Protein AF-A0A1D2NDR9-F1 (afdb_monomer)

pLDDT: mean 80.84, std 21.52, range [35.69, 98.5]

Secondary structure (DSSP, 8-state):
----------------------------------------------GGGGSTT-B-TTSSSBPSBGGGBT-HHHH---TTTEEEEEE-TTT--EEEPTTEESTTS-EEPTTEE-GGGTTSTT--SPEEP---TTTBS-S---TTT----BPTT--GGG--

Structure (mmCIF, N/CA/C/O backbone):
data_AF-A0A1D2NDR9-F1
#
_entry.id   AF-A0A1D2NDR9-F1
#
loop_
_atom_site.group_PDB
_atom_site.id
_atom_site.type_symbol
_atom_site.label_atom_id
_atom_site.label_alt_id
_atom_site.label_comp_id
_atom_site.label_asym_id
_atom_site.label_entity_id
_atom_site.label_seq_id
_atom_site.pdbx_PDB_ins_code
_atom_site.Cartn_x
_atom_site.Cartn_y
_atom_site.Cartn_z
_atom_site.occupancy
_atom_site.B_iso_or_equiv
_atom_site.auth_seq_id
_atom_site.auth_comp_id
_atom_site.auth_asym_id
_atom_site.auth_atom_id
_atom_site.pdbx_PDB_model_num
ATOM 1 N N . MET A 1 1 ? 1.010 74.272 9.190 1.00 38.34 1 MET A N 1
ATOM 2 C CA . MET A 1 1 ? 0.069 73.246 8.690 1.00 38.34 1 MET A CA 1
ATOM 3 C C . MET A 1 1 ? 0.866 72.110 8.060 1.00 38.34 1 MET A C 1
ATOM 5 O O . MET A 1 1 ? 1.971 72.321 7.588 1.00 38.34 1 MET A O 1
ATOM 9 N N . THR A 1 2 ? 0.335 70.909 8.200 1.00 41.72 2 THR A N 1
ATOM 10 C CA . THR A 1 2 ? 0.939 69.569 8.221 1.00 41.72 2 THR A CA 1
ATOM 11 C C . THR A 1 2 ? 1.382 69.024 6.851 1.00 41.72 2 THR A C 1
ATOM 13 O O . THR A 1 2 ? 0.588 69.086 5.922 1.00 41.72 2 THR A O 1
ATOM 16 N N . LYS A 1 3 ? 2.551 68.362 6.751 1.00 44.25 3 LYS A N 1
ATOM 17 C CA . LYS A 1 3 ? 2.709 66.901 6.496 1.00 44.25 3 LYS A CA 1
ATOM 18 C C . LYS A 1 3 ? 4.143 66.506 6.095 1.00 44.25 3 LYS A C 1
ATOM 20 O O . LYS A 1 3 ? 4.780 67.143 5.268 1.00 44.25 3 LYS A O 1
ATOM 25 N N . LYS A 1 4 ? 4.590 65.401 6.703 1.00 48.53 4 LYS A N 1
ATOM 26 C CA . LYS A 1 4 ? 5.765 64.582 6.370 1.00 48.53 4 LYS A CA 1
ATOM 27 C C . LYS A 1 4 ? 5.542 63.824 5.054 1.00 48.53 4 LYS A C 1
ATOM 29 O O . LYS A 1 4 ? 4.420 63.389 4.811 1.00 48.53 4 LYS A O 1
ATOM 34 N N . SER A 1 5 ? 6.620 63.522 4.333 1.00 41.81 5 SER A N 1
ATOM 35 C CA . SER A 1 5 ? 6.847 62.181 3.774 1.00 41.81 5 SER A CA 1
ATOM 36 C C . SER A 1 5 ? 8.339 61.968 3.489 1.00 41.81 5 SER A C 1
ATOM 38 O O . SER A 1 5 ? 9.072 62.929 3.275 1.00 41.81 5 SER A O 1
ATOM 40 N N . VAL A 1 6 ? 8.779 60.718 3.605 1.00 41.00 6 VAL A N 1
ATOM 41 C CA . VAL A 1 6 ? 10.161 60.265 3.846 1.00 41.00 6 VAL A CA 1
ATOM 42 C C . VAL A 1 6 ? 10.666 59.410 2.666 1.00 41.00 6 VAL A C 1
ATOM 44 O O . VAL A 1 6 ? 9.843 58.866 1.936 1.00 41.00 6 VAL A O 1
ATOM 47 N N . PHE A 1 7 ? 11.998 59.221 2.607 1.00 36.75 7 PHE A N 1
ATOM 48 C CA . PHE A 1 7 ? 12.800 58.190 1.902 1.00 36.75 7 PHE A CA 1
ATOM 49 C C . PHE A 1 7 ? 13.131 58.489 0.423 1.00 36.75 7 PHE A C 1
ATOM 51 O O . PHE A 1 7 ? 12.281 58.954 -0.317 1.00 36.75 7 PHE A O 1
ATOM 58 N N . VAL A 1 8 ? 14.356 58.299 -0.096 1.00 35.69 8 VAL A N 1
ATOM 59 C CA . VAL A 1 8 ? 15.439 57.343 0.221 1.00 35.69 8 VAL A CA 1
ATOM 60 C C . VAL A 1 8 ? 16.814 58.025 0.109 1.00 35.69 8 VAL A C 1
ATOM 62 O O . VAL A 1 8 ? 17.122 58.644 -0.907 1.00 35.69 8 VAL A O 1
ATOM 65 N N . SER A 1 9 ? 17.666 57.877 1.127 1.00 41.09 9 SER A N 1
ATOM 66 C CA . SER A 1 9 ? 19.069 58.304 1.105 1.00 41.09 9 SER A CA 1
ATOM 67 C C . SER A 1 9 ? 19.990 57.156 0.681 1.00 41.09 9 SER A C 1
ATOM 69 O O . SER A 1 9 ? 20.016 56.093 1.299 1.00 41.09 9 SER A O 1
ATOM 71 N N . LYS A 1 10 ? 20.735 57.440 -0.384 1.00 44.44 10 LYS A N 1
ATOM 72 C CA . LYS A 1 10 ? 21.942 56.792 -0.907 1.00 44.44 10 LYS A CA 1
ATOM 73 C C . LYS A 1 10 ? 22.868 56.287 0.216 1.00 44.44 10 LYS A C 1
ATOM 75 O O . LYS A 1 10 ? 23.199 57.051 1.117 1.00 44.44 10 LYS A O 1
ATOM 80 N N . TRP A 1 11 ? 23.298 55.029 0.133 1.00 37.56 11 TRP A N 1
ATOM 81 C CA . TRP A 1 11 ? 24.447 54.511 0.880 1.00 37.56 11 TRP A CA 1
ATOM 82 C C . TRP A 1 11 ? 25.529 54.125 -0.125 1.00 37.56 11 TRP A C 1
ATOM 84 O O . TRP A 1 11 ? 25.469 53.070 -0.752 1.00 37.56 11 TRP A O 1
ATOM 94 N N . ASP A 1 12 ? 26.483 55.035 -0.299 1.00 45.22 12 ASP A N 1
ATOM 95 C CA . ASP A 1 12 ? 27.805 54.747 -0.839 1.00 45.22 12 ASP A CA 1
ATOM 96 C C . ASP A 1 12 ? 28.609 54.025 0.257 1.00 45.22 12 ASP A C 1
ATOM 98 O O . ASP A 1 12 ? 28.709 54.523 1.381 1.00 45.22 12 ASP A O 1
ATOM 102 N N . TYR A 1 13 ? 29.187 52.862 -0.048 1.00 42.06 13 TYR A N 1
ATOM 103 C CA . TYR A 1 13 ? 30.202 52.238 0.802 1.00 42.06 13 TYR A CA 1
ATOM 104 C C . TYR A 1 13 ? 31.455 51.970 -0.033 1.00 42.06 13 TYR A C 1
ATOM 106 O O . TYR A 1 13 ? 31.486 51.099 -0.900 1.00 42.06 13 TYR A O 1
ATOM 114 N N . ASN A 1 14 ? 32.454 52.816 0.217 1.00 47.78 14 ASN A N 1
ATOM 115 C CA . ASN A 1 14 ? 33.819 52.776 -0.298 1.00 47.78 14 ASN A CA 1
ATOM 116 C C . ASN A 1 14 ? 34.528 51.455 0.008 1.00 47.78 14 ASN A C 1
ATOM 118 O O . ASN A 1 14 ? 34.387 50.963 1.115 1.00 47.78 14 ASN A O 1
ATOM 122 N N . HIS A 1 15 ? 35.406 51.019 -0.896 1.00 44.28 15 HIS A N 1
ATOM 123 C CA .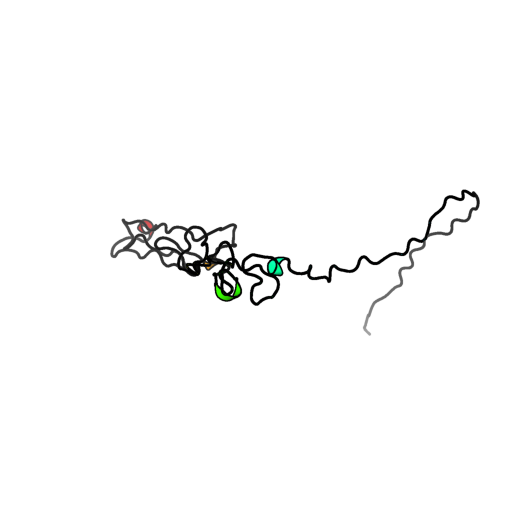 HIS A 1 15 ? 36.735 50.420 -0.655 1.00 44.28 15 HIS A CA 1
ATOM 124 C C . HIS A 1 15 ? 37.393 50.330 -2.047 1.00 44.28 15 HIS A C 1
ATOM 126 O O . HIS A 1 15 ? 36.748 49.876 -2.980 1.00 44.28 15 HIS A O 1
ATOM 132 N N . GLY A 1 16 ? 38.617 50.737 -2.363 1.00 37.47 16 GLY A N 1
ATOM 133 C CA . GLY A 1 16 ? 39.799 51.215 -1.659 1.00 37.47 16 GLY A CA 1
ATOM 134 C C . GLY A 1 16 ? 40.929 51.006 -2.680 1.00 37.47 16 GLY A C 1
ATOM 135 O O . GLY A 1 16 ? 41.119 49.886 -3.147 1.00 37.47 16 GLY A O 1
ATOM 136 N N . ILE A 1 17 ? 41.592 52.076 -3.124 1.00 50.41 17 ILE A N 1
ATOM 137 C CA . ILE A 1 17 ? 42.657 52.017 -4.137 1.00 50.41 17 ILE A CA 1
ATOM 138 C C . ILE A 1 17 ? 43.922 51.461 -3.473 1.00 50.41 17 ILE A C 1
ATOM 140 O O . ILE A 1 17 ? 44.402 52.047 -2.506 1.00 50.41 17 ILE A O 1
ATOM 144 N N . HIS A 1 18 ? 44.471 50.367 -4.004 1.00 40.31 18 HIS A N 1
ATOM 145 C CA . HIS A 1 18 ? 45.835 49.932 -3.707 1.00 40.31 18 HIS A CA 1
ATOM 146 C C . HIS A 1 18 ? 46.624 49.819 -5.012 1.00 40.31 18 HIS A C 1
ATOM 148 O O . HIS A 1 18 ? 46.340 48.994 -5.878 1.00 40.31 18 HIS A O 1
ATOM 154 N N . SER A 1 19 ? 47.590 50.716 -5.135 1.00 50.22 19 SER A N 1
ATOM 155 C CA . SER A 1 19 ? 48.654 50.764 -6.125 1.00 50.22 19 SER A CA 1
ATOM 156 C C . SER A 1 19 ? 49.889 50.059 -5.561 1.00 50.22 19 SER A C 1
ATOM 158 O O . SER A 1 19 ? 50.400 50.536 -4.553 1.00 50.22 19 SER A O 1
ATOM 160 N N . ASP A 1 20 ? 50.373 48.980 -6.189 1.00 43.06 20 ASP A N 1
ATOM 161 C CA . ASP A 1 20 ? 51.818 48.787 -6.427 1.00 43.06 20 ASP A CA 1
ATOM 162 C C . ASP A 1 20 ? 52.132 47.594 -7.376 1.00 43.06 20 ASP A C 1
ATOM 164 O O . ASP A 1 20 ? 51.321 46.669 -7.478 1.00 43.06 20 ASP A O 1
ATOM 168 N N . PRO A 1 21 ? 53.277 47.627 -8.099 1.00 61.88 21 PRO A N 1
ATOM 169 C CA . PRO A 1 21 ? 53.619 46.805 -9.262 1.00 61.88 21 PRO A CA 1
ATOM 170 C C . PRO A 1 21 ? 54.609 45.656 -8.959 1.00 61.88 21 PRO A C 1
ATOM 172 O O . PRO A 1 21 ? 55.206 45.589 -7.891 1.00 61.88 21 PRO A O 1
ATOM 175 N N . THR A 1 22 ? 54.881 44.832 -9.986 1.00 54.47 22 THR A N 1
ATOM 176 C CA . THR A 1 22 ? 55.915 43.764 -10.080 1.00 54.47 22 THR A CA 1
ATOM 177 C C . THR A 1 22 ? 55.590 42.504 -9.251 1.00 54.47 22 THR A C 1
ATOM 179 O O . THR A 1 22 ? 55.265 42.587 -8.081 1.00 54.47 22 THR A O 1
ATOM 182 N N . TRP A 1 23 ? 55.571 41.280 -9.781 1.00 44.16 23 TRP A N 1
ATOM 183 C CA . TRP A 1 23 ? 56.651 40.580 -10.470 1.00 44.16 23 TRP A CA 1
ATOM 184 C C . TRP A 1 23 ? 56.117 39.536 -11.458 1.00 44.16 23 TRP A C 1
ATOM 186 O O . TRP A 1 23 ? 55.141 38.830 -11.215 1.00 44.16 23 TRP A O 1
ATOM 196 N N . LEU A 1 24 ? 56.839 39.449 -12.568 1.00 54.56 24 LEU A N 1
ATOM 197 C CA . LEU A 1 24 ? 56.777 38.436 -13.608 1.00 54.56 24 LEU A CA 1
ATOM 198 C C . LEU A 1 24 ? 56.927 37.023 -13.030 1.00 54.56 24 LEU A C 1
ATOM 200 O O . LEU A 1 24 ? 58.006 36.691 -12.552 1.00 54.56 24 LEU A O 1
ATOM 204 N N . PHE A 1 25 ? 55.919 36.169 -13.201 1.00 41.03 25 PHE A N 1
ATOM 205 C CA . PHE A 1 25 ? 56.134 34.742 -13.439 1.00 41.03 25 PHE A CA 1
ATOM 206 C C . PHE A 1 25 ? 55.107 34.254 -14.455 1.00 41.03 25 PHE A C 1
ATOM 208 O O . PHE A 1 25 ? 53.910 34.184 -14.192 1.00 41.03 25 PHE A O 1
ATOM 215 N N . ALA A 1 26 ? 55.610 33.958 -15.649 1.00 56.03 26 ALA A N 1
ATOM 216 C CA . ALA A 1 26 ? 54.888 33.232 -16.670 1.00 56.03 26 ALA A CA 1
ATOM 217 C C . ALA A 1 26 ? 54.732 31.774 -16.221 1.00 56.03 26 ALA A C 1
ATOM 219 O O . ALA A 1 26 ? 55.723 31.064 -16.066 1.00 56.03 26 ALA A O 1
ATOM 220 N N . ILE A 1 27 ? 53.490 31.330 -16.059 1.00 50.06 27 ILE A N 1
ATOM 221 C CA . ILE A 1 27 ? 53.105 29.925 -16.178 1.00 50.06 27 ILE A CA 1
ATOM 222 C C . ILE A 1 27 ? 51.758 29.877 -16.893 1.00 50.06 27 ILE A C 1
ATOM 224 O O . ILE A 1 27 ? 50.833 30.619 -16.593 1.00 50.06 27 ILE A O 1
ATOM 228 N N . SER A 1 28 ? 51.733 29.031 -17.911 1.00 54.41 28 SER A N 1
ATOM 229 C CA . SER A 1 28 ? 50.649 28.724 -18.835 1.00 54.41 28 SER A CA 1
ATOM 230 C C . SER A 1 28 ? 49.271 28.537 -18.186 1.00 54.41 28 SER A C 1
ATOM 232 O O . SER A 1 28 ? 49.094 27.619 -17.386 1.00 54.41 28 SER A O 1
ATOM 234 N N . GLU A 1 29 ? 48.274 29.285 -18.656 1.00 52.50 29 GLU A N 1
ATOM 235 C CA . GLU A 1 29 ? 46.852 28.954 -18.519 1.00 52.50 29 GLU A CA 1
ATOM 236 C C . GLU A 1 29 ? 46.214 28.972 -19.918 1.00 52.50 29 GLU A C 1
ATOM 238 O O . GLU A 1 29 ? 46.044 30.048 -20.494 1.00 52.50 29 GLU A O 1
ATOM 243 N N . PRO A 1 30 ? 45.877 27.815 -20.518 1.00 50.59 30 PRO A N 1
ATOM 244 C CA . PRO A 1 30 ? 44.980 27.804 -21.657 1.00 50.59 30 PRO A CA 1
ATOM 245 C C . PRO A 1 30 ? 43.563 28.076 -21.141 1.00 50.59 30 PRO A C 1
ATOM 247 O O . PRO A 1 30 ? 43.029 27.343 -20.312 1.00 50.59 30 PRO A O 1
ATOM 250 N N . GLU A 1 31 ? 43.018 29.194 -21.604 1.00 54.03 31 GLU A N 1
ATOM 251 C CA . GLU A 1 31 ? 41.602 29.518 -21.769 1.00 54.03 31 GLU A CA 1
ATOM 252 C C . GLU A 1 31 ? 40.634 28.794 -20.825 1.00 54.03 31 GLU A C 1
ATOM 254 O O . GLU A 1 31 ? 40.118 27.709 -21.101 1.00 54.03 31 GLU A O 1
ATOM 259 N N . ARG A 1 32 ? 40.281 29.465 -19.723 1.00 49.34 32 ARG A N 1
ATOM 260 C CA . ARG A 1 32 ? 39.060 29.159 -18.977 1.00 49.34 32 ARG A CA 1
ATOM 261 C C . ARG A 1 32 ? 37.860 29.598 -19.817 1.00 49.34 32 ARG A C 1
ATOM 263 O O . ARG A 1 32 ? 37.190 30.582 -19.513 1.00 49.34 32 ARG A O 1
ATOM 270 N N . THR A 1 33 ? 37.577 28.854 -20.883 1.00 46.25 33 THR A N 1
ATOM 271 C CA . THR A 1 33 ? 36.240 28.797 -21.456 1.00 46.25 33 THR A CA 1
ATOM 272 C C . THR A 1 33 ? 3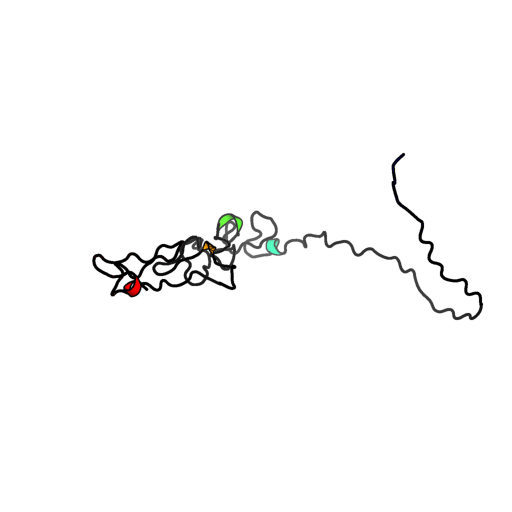5.360 28.230 -20.357 1.00 46.25 33 THR A C 1
ATOM 274 O O . THR A 1 33 ? 35.363 27.027 -20.088 1.00 46.25 33 THR A O 1
ATOM 277 N N . THR A 1 34 ? 34.642 29.111 -19.665 1.00 49.19 34 THR A N 1
ATOM 278 C CA . THR A 1 34 ? 33.525 28.744 -18.799 1.00 49.19 34 THR A CA 1
ATOM 279 C C . THR A 1 34 ? 32.474 28.099 -19.692 1.00 49.19 34 THR A C 1
ATOM 281 O O . THR A 1 34 ? 31.519 28.732 -20.133 1.00 49.19 34 THR A O 1
ATOM 284 N N . THR A 1 35 ? 32.692 26.827 -20.016 1.00 51.22 35 THR A N 1
ATOM 285 C CA . THR A 1 35 ? 31.671 25.962 -20.568 1.00 51.22 35 THR A CA 1
ATOM 286 C C . THR A 1 35 ? 30.652 25.872 -19.452 1.00 51.22 35 THR A C 1
ATOM 288 O O . THR A 1 35 ? 30.871 25.186 -18.452 1.00 51.22 35 THR A O 1
ATOM 291 N N . LEU A 1 36 ? 29.572 26.645 -19.570 1.00 56.19 36 LEU A N 1
ATOM 292 C CA . LEU A 1 36 ? 28.347 26.353 -18.851 1.00 56.19 36 LEU A CA 1
ATOM 293 C C . LEU A 1 36 ? 28.076 24.882 -19.140 1.00 56.19 36 LEU A C 1
ATOM 295 O O . LEU A 1 36 ? 27.775 24.518 -20.276 1.00 56.19 36 LEU A O 1
ATOM 299 N N . LYS A 1 37 ? 28.302 24.029 -18.137 1.00 50.94 37 LYS A N 1
ATOM 300 C CA . LYS A 1 37 ? 27.951 22.618 -18.210 1.00 50.94 37 LYS A CA 1
ATOM 301 C C . LYS A 1 37 ? 26.481 22.616 -18.625 1.00 50.94 37 LYS A C 1
ATOM 303 O O . LYS A 1 37 ? 25.686 23.214 -17.892 1.00 50.94 37 LYS A O 1
ATOM 308 N N . PRO A 1 38 ? 26.117 22.078 -19.801 1.00 51.38 38 PRO A N 1
ATOM 309 C CA . PRO A 1 38 ? 24.722 22.045 -20.185 1.00 51.38 38 PRO A CA 1
ATOM 310 C C . PRO A 1 38 ? 23.961 21.393 -19.033 1.00 51.38 38 PRO A C 1
ATOM 312 O O . PRO A 1 38 ? 24.385 20.365 -18.496 1.00 51.38 38 PRO A O 1
ATOM 315 N N . ILE A 1 39 ? 22.873 22.042 -18.613 1.00 50.62 39 ILE A N 1
ATOM 316 C CA . ILE A 1 39 ? 21.828 21.402 -17.815 1.00 50.62 39 ILE A CA 1
ATOM 317 C C . ILE A 1 39 ? 21.602 20.037 -18.475 1.00 50.62 39 ILE A C 1
ATOM 319 O O . ILE A 1 39 ? 21.484 20.020 -19.708 1.00 50.62 39 ILE A O 1
ATOM 323 N N . PRO A 1 40 ? 21.598 18.912 -17.737 1.00 46.25 40 PRO A N 1
ATOM 324 C CA . PRO A 1 40 ? 21.322 17.614 -18.332 1.00 46.25 40 PRO A CA 1
ATOM 325 C C . PRO A 1 40 ? 19.895 17.660 -18.889 1.00 46.25 40 PRO A C 1
ATOM 327 O O . PRO A 1 40 ? 18.919 17.435 -18.189 1.00 46.25 40 PRO A O 1
ATOM 330 N N . THR A 1 41 ? 19.794 18.049 -20.155 1.00 49.56 41 THR A N 1
ATOM 331 C CA . THR A 1 41 ? 18.573 18.092 -20.965 1.00 49.56 41 THR A CA 1
ATOM 332 C C . THR A 1 41 ? 18.642 16.995 -22.025 1.00 49.56 41 THR A C 1
ATOM 334 O O . THR A 1 41 ? 17.908 16.994 -23.004 1.00 49.56 41 THR A O 1
ATOM 337 N N . THR A 1 42 ? 19.546 16.039 -21.830 1.00 46.25 42 THR A N 1
ATOM 338 C CA . THR A 1 42 ? 19.446 14.713 -22.402 1.00 46.25 42 THR A CA 1
ATOM 339 C C . THR A 1 42 ? 18.643 13.900 -21.400 1.00 46.25 42 THR A C 1
ATOM 341 O O . THR A 1 42 ? 19.170 13.507 -20.359 1.00 46.25 42 THR A O 1
ATOM 344 N N . ALA A 1 43 ? 17.368 13.640 -21.700 1.00 55.81 43 ALA A N 1
ATOM 345 C CA . ALA A 1 43 ? 16.844 12.326 -21.368 1.00 55.81 43 ALA A CA 1
ATOM 346 C C . ALA A 1 43 ? 17.911 11.350 -21.878 1.00 55.81 43 ALA A C 1
ATOM 348 O O . ALA A 1 43 ? 18.182 11.324 -23.082 1.00 55.81 43 ALA A O 1
ATOM 349 N N . GLU A 1 44 ? 18.644 10.701 -20.970 1.00 51.44 44 GLU A N 1
ATOM 350 C CA . GLU A 1 44 ? 19.526 9.620 -21.389 1.00 51.44 44 GLU A CA 1
ATOM 351 C C . GLU A 1 44 ? 18.678 8.684 -22.251 1.00 51.44 44 GLU A C 1
ATOM 353 O O . GLU A 1 44 ? 17.534 8.420 -21.863 1.00 51.44 44 GLU A O 1
ATOM 358 N N . PRO A 1 45 ? 19.168 8.253 -23.428 1.00 56.44 45 PRO A N 1
ATOM 359 C CA . PRO A 1 45 ? 18.411 7.364 -24.294 1.00 56.44 45 PRO A CA 1
ATOM 360 C C . PRO A 1 45 ? 17.960 6.200 -23.429 1.00 56.44 45 PRO A C 1
ATOM 362 O O . PRO A 1 45 ? 18.774 5.526 -22.792 1.00 56.44 45 PRO A O 1
ATOM 365 N N . SER A 1 46 ? 16.648 6.078 -23.287 1.00 62.94 46 SER A N 1
ATOM 366 C CA . SER A 1 46 ? 16.048 5.229 -22.286 1.00 62.94 46 SER A CA 1
ATOM 367 C C . SER A 1 46 ? 16.496 3.800 -22.567 1.00 62.94 46 SER A C 1
ATOM 369 O O . SER A 1 46 ? 16.132 3.177 -23.560 1.00 62.94 46 SER A O 1
ATOM 371 N N . ASN A 1 47 ? 17.334 3.258 -21.679 1.00 74.12 47 ASN A N 1
ATOM 372 C CA . ASN A 1 47 ? 17.882 1.906 -21.811 1.00 74.12 47 ASN A CA 1
ATOM 373 C C . ASN A 1 47 ? 16.784 0.811 -21.832 1.00 74.12 47 ASN A C 1
ATOM 375 O O . ASN A 1 47 ? 17.108 -0.364 -21.989 1.00 74.12 47 ASN A O 1
ATOM 379 N N . CYS A 1 48 ? 15.497 1.178 -21.720 1.00 90.56 48 CYS A N 1
ATOM 380 C CA . CYS A 1 48 ? 14.350 0.291 -21.876 1.00 90.56 48 CYS A CA 1
ATOM 381 C C . CYS A 1 48 ? 14.182 -0.269 -23.291 1.00 90.56 48 CYS A C 1
ATOM 383 O O . CYS A 1 48 ? 13.630 -1.356 -23.427 1.00 90.56 48 CYS A O 1
ATOM 385 N N . GLU A 1 49 ? 14.701 0.388 -24.335 1.00 87.31 49 GLU A N 1
ATOM 386 C CA . GLU A 1 49 ? 14.646 -0.143 -25.709 1.00 87.31 49 GLU A CA 1
ATOM 387 C C . GLU A 1 49 ? 15.413 -1.466 -25.859 1.00 87.31 49 GLU A C 1
ATOM 389 O O . GLU A 1 49 ? 15.100 -2.283 -26.723 1.00 87.31 49 GLU A O 1
ATOM 394 N N . LYS A 1 50 ? 16.407 -1.692 -24.991 1.00 88.81 50 LYS A N 1
ATOM 395 C CA . LYS A 1 50 ? 17.206 -2.925 -24.933 1.00 88.81 50 LYS A CA 1
ATOM 396 C C . LYS A 1 50 ? 16.701 -3.913 -23.878 1.00 88.81 50 LYS A C 1
ATOM 398 O O . LYS A 1 50 ? 17.242 -5.013 -23.772 1.00 88.81 50 LYS A O 1
ATOM 403 N N . SER A 1 51 ? 15.701 -3.533 -23.083 1.00 90.62 51 SER A N 1
ATOM 404 C CA . SER A 1 51 ? 15.088 -4.408 -22.082 1.00 90.62 51 SER A CA 1
ATOM 405 C C . SER A 1 51 ? 14.246 -5.494 -22.756 1.00 90.62 51 SER A C 1
ATOM 407 O O . SER A 1 51 ? 13.708 -5.298 -23.843 1.00 90.62 51 SER A O 1
ATOM 409 N N . ALA A 1 52 ? 14.070 -6.634 -22.081 1.00 93.44 52 ALA A N 1
ATOM 410 C CA . ALA A 1 52 ? 13.375 -7.808 -22.626 1.00 93.44 52 ALA A CA 1
ATOM 411 C C . ALA A 1 52 ? 11.947 -7.530 -23.139 1.00 93.44 52 ALA A C 1
ATOM 413 O O . ALA A 1 52 ? 11.482 -8.201 -24.058 1.00 93.4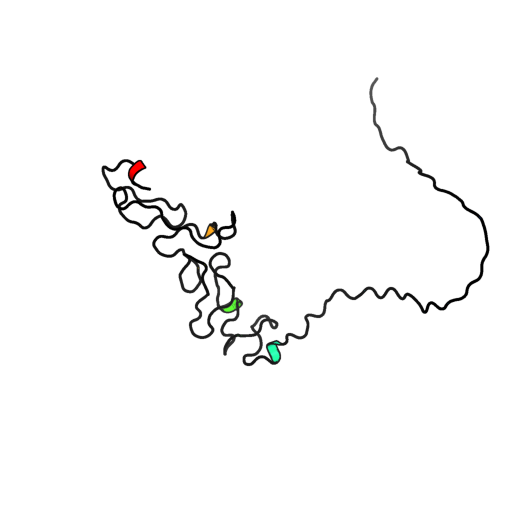4 52 ALA A O 1
ATOM 414 N N . TYR A 1 53 ? 11.258 -6.546 -22.555 1.00 94.06 53 TYR A N 1
ATOM 415 C CA . TYR A 1 53 ? 9.878 -6.189 -22.898 1.00 94.06 53 TYR A CA 1
ATOM 416 C C . TYR A 1 53 ? 9.732 -4.775 -23.473 1.00 94.06 53 TYR A C 1
ATOM 418 O O . TYR A 1 53 ? 8.608 -4.311 -23.666 1.00 94.06 53 TYR A O 1
ATOM 426 N N . GLY A 1 54 ? 10.845 -4.098 -23.766 1.00 93.44 54 GLY A N 1
ATOM 427 C CA . GLY A 1 54 ? 10.837 -2.729 -24.267 1.00 93.44 54 GLY A CA 1
ATOM 428 C C . GLY A 1 54 ? 10.413 -1.690 -23.222 1.00 93.44 54 GLY A C 1
ATOM 429 O O . GLY A 1 54 ? 10.512 -1.896 -22.007 1.00 93.44 54 GLY A O 1
ATOM 430 N N . CYS A 1 55 ? 9.940 -0.549 -23.716 1.00 94.62 55 CYS A N 1
ATOM 431 C CA . CYS A 1 55 ? 9.519 0.590 -22.907 1.00 94.62 55 CYS A CA 1
ATOM 432 C C . CYS A 1 55 ? 8.011 0.584 -22.631 1.00 94.62 55 CYS A C 1
ATOM 434 O O . CYS A 1 55 ? 7.212 0.083 -23.420 1.00 94.62 55 CYS A O 1
ATOM 436 N N . CYS A 1 56 ? 7.622 1.199 -21.519 1.00 94.94 56 CYS A N 1
ATOM 437 C CA . CYS A 1 56 ? 6.253 1.580 -21.213 1.00 94.94 56 CYS A CA 1
ATOM 438 C C . CYS A 1 56 ? 5.735 2.655 -22.188 1.00 94.94 56 CYS A C 1
ATOM 440 O O . CYS A 1 56 ? 6.527 3.268 -22.906 1.00 94.94 56 CYS A O 1
ATOM 442 N N . PRO A 1 57 ? 4.416 2.949 -22.196 1.00 93.94 57 PRO A N 1
ATOM 443 C CA . PRO A 1 57 ? 3.836 3.980 -23.067 1.00 93.94 57 PRO A CA 1
ATOM 444 C C . PRO A 1 57 ? 4.400 5.393 -22.849 1.00 93.94 57 PRO A C 1
ATOM 446 O O . PRO A 1 57 ? 4.159 6.280 -23.660 1.00 93.94 57 PRO A O 1
ATOM 449 N N . ASP A 1 58 ? 5.119 5.606 -21.746 1.00 91.69 58 ASP A N 1
ATOM 450 C CA . ASP A 1 58 ? 5.824 6.847 -21.438 1.00 91.69 58 ASP A CA 1
ATOM 451 C C . ASP A 1 58 ? 7.161 6.999 -22.194 1.00 91.69 58 ASP A C 1
ATOM 453 O O . ASP A 1 58 ? 7.708 8.096 -22.244 1.00 91.69 58 ASP A O 1
ATOM 457 N N . GLY A 1 59 ? 7.671 5.932 -22.820 1.00 90.88 59 GLY A N 1
ATOM 458 C CA . GLY A 1 59 ? 8.897 5.932 -23.622 1.00 90.88 59 GLY A CA 1
ATOM 459 C C . GLY A 1 59 ? 10.202 5.903 -22.821 1.00 90.88 59 GLY A C 1
ATOM 460 O O . GLY A 1 59 ? 11.276 5.881 -23.422 1.00 90.88 59 GLY A O 1
ATOM 461 N N . PHE A 1 60 ? 10.149 5.880 -21.486 1.00 90.00 60 PHE A N 1
ATOM 462 C CA . PHE A 1 60 ? 11.356 5.906 -20.647 1.00 90.00 60 PHE A CA 1
ATOM 463 C C . PHE A 1 60 ? 11.379 4.873 -19.519 1.00 90.00 60 PHE A C 1
ATOM 465 O O . PHE A 1 60 ? 12.464 4.505 -19.064 1.00 90.00 60 PHE A O 1
ATOM 472 N N . THR A 1 61 ? 10.228 4.357 -19.089 1.00 91.38 61 THR A N 1
ATOM 473 C CA . THR A 1 61 ? 10.163 3.311 -18.064 1.00 91.38 61 THR A CA 1
ATOM 474 C C . THR A 1 61 ? 10.297 1.937 -18.721 1.00 91.38 61 THR A C 1
ATOM 476 O O . THR A 1 61 ? 9.665 1.675 -19.739 1.00 91.38 61 THR A O 1
ATOM 479 N N . SER A 1 62 ? 11.111 1.030 -18.170 1.00 93.44 62 SER A N 1
ATOM 480 C CA . SER A 1 62 ? 11.194 -0.350 -18.685 1.00 93.44 62 SER A CA 1
ATOM 481 C C . SER A 1 62 ? 9.936 -1.137 -18.325 1.00 93.44 62 SER A C 1
ATOM 483 O O . SER A 1 62 ? 9.556 -1.176 -17.156 1.00 93.44 62 SER A O 1
ATOM 485 N N . ALA A 1 63 ? 9.318 -1.798 -19.304 1.00 95.00 63 ALA A N 1
ATOM 486 C CA . ALA A 1 63 ? 8.210 -2.707 -19.037 1.00 95.00 63 ALA A CA 1
ATOM 487 C C . ALA A 1 63 ? 8.712 -3.962 -18.298 1.00 95.00 63 ALA A C 1
ATOM 489 O O . ALA A 1 63 ? 9.766 -4.513 -18.626 1.00 95.00 63 ALA A O 1
ATOM 490 N N . LEU A 1 64 ? 7.945 -4.429 -17.309 1.00 94.50 64 LEU A N 1
ATOM 491 C CA . LEU A 1 64 ? 8.268 -5.626 -16.520 1.00 94.50 64 LEU A CA 1
ATOM 492 C C . LEU A 1 64 ? 7.748 -6.913 -17.174 1.00 94.50 64 LEU A C 1
ATOM 494 O O . LEU A 1 64 ? 8.192 -8.005 -16.825 1.00 94.50 64 LEU A O 1
ATOM 498 N N . GLY A 1 65 ? 6.816 -6.791 -18.122 1.00 93.75 65 GLY A N 1
ATOM 499 C CA . GLY A 1 65 ? 6.242 -7.913 -18.850 1.00 93.75 65 GLY A CA 1
ATOM 500 C C . GLY A 1 65 ? 5.719 -7.545 -20.238 1.00 93.75 65 GLY A C 1
ATOM 501 O O . GLY A 1 65 ? 5.707 -6.372 -20.626 1.00 93.75 65 GLY A O 1
ATOM 502 N N . PRO A 1 66 ? 5.258 -8.549 -21.003 1.00 92.75 66 PRO A N 1
ATOM 503 C CA . PRO A 1 66 ? 4.757 -8.347 -22.356 1.00 92.75 66 PRO A CA 1
ATOM 504 C C . PRO A 1 66 ? 3.553 -7.401 -22.368 1.00 92.75 66 PRO A C 1
ATOM 506 O O . PRO A 1 66 ? 2.825 -7.285 -21.385 1.00 92.75 66 PRO A O 1
ATOM 509 N N . LYS A 1 67 ? 3.315 -6.744 -23.511 1.00 91.94 67 LYS A N 1
ATOM 510 C CA . LYS A 1 67 ? 2.198 -5.798 -23.698 1.00 91.94 67 LYS A CA 1
ATOM 511 C C . LYS A 1 67 ? 2.175 -4.668 -22.651 1.00 91.94 67 LYS A C 1
ATOM 513 O O . LYS A 1 67 ? 1.098 -4.278 -22.207 1.00 91.94 67 LYS A O 1
ATOM 518 N N . HIS A 1 68 ? 3.345 -4.133 -22.289 1.00 92.75 68 HIS A N 1
ATOM 519 C CA . HIS A 1 68 ? 3.505 -3.094 -21.259 1.00 92.75 68 HIS A CA 1
ATOM 520 C C . HIS A 1 68 ? 3.134 -3.568 -19.836 1.00 92.75 68 HIS A C 1
ATOM 522 O O . HIS A 1 68 ? 2.729 -2.772 -18.988 1.00 92.75 68 HIS A O 1
ATOM 528 N N . GLY A 1 69 ? 3.255 -4.869 -19.557 1.00 94.19 69 GLY A N 1
ATOM 529 C CA . GLY A 1 69 ? 2.987 -5.434 -18.235 1.00 94.19 69 GLY A CA 1
ATOM 530 C C . GLY A 1 69 ? 3.839 -4.771 -17.150 1.00 94.19 69 GLY A C 1
ATOM 531 O O . GLY A 1 69 ? 5.031 -4.528 -17.340 1.00 94.19 69 GLY A O 1
ATOM 532 N N . GLY A 1 70 ? 3.212 -4.456 -16.017 1.00 94.19 70 GLY A N 1
ATOM 533 C CA . GLY A 1 70 ? 3.855 -3.787 -14.884 1.00 94.19 70 GLY A CA 1
ATOM 534 C C . GLY A 1 70 ? 4.145 -2.296 -15.078 1.00 94.19 70 GLY A C 1
ATOM 535 O O . GLY A 1 70 ? 4.703 -1.678 -14.175 1.00 94.19 70 GLY A O 1
ATOM 536 N N . CYS A 1 71 ? 3.753 -1.691 -16.205 1.00 95.62 71 CYS A N 1
ATOM 537 C CA . CYS A 1 71 ? 3.903 -0.252 -16.409 1.00 95.62 71 CYS A CA 1
ATOM 538 C C . CYS A 1 71 ? 2.987 0.563 -15.475 1.00 95.62 71 CYS A C 1
ATOM 540 O O . CYS A 1 71 ? 1.783 0.287 -15.423 1.00 95.62 71 CYS A O 1
ATOM 542 N N . PRO A 1 72 ? 3.499 1.621 -14.811 1.00 94.56 72 PRO A N 1
ATOM 543 C CA . PRO A 1 72 ? 2.735 2.391 -13.824 1.00 94.56 72 PRO A CA 1
ATOM 544 C C . PRO A 1 72 ? 1.405 2.954 -14.334 1.00 94.56 72 PRO A C 1
ATOM 546 O O . PRO A 1 72 ? 0.390 2.923 -13.635 1.00 94.56 72 PRO A O 1
ATOM 549 N N . SER A 1 73 ? 1.390 3.412 -15.589 1.00 93.12 73 SER A N 1
ATOM 550 C CA . SER A 1 73 ? 0.208 3.973 -16.252 1.00 93.12 73 SER A CA 1
ATOM 551 C C . SER A 1 73 ? -0.937 2.972 -16.439 1.00 93.12 73 SER A C 1
ATOM 553 O O . SER A 1 73 ? -2.078 3.385 -16.635 1.00 93.12 73 SER A O 1
ATOM 555 N N . LEU A 1 74 ? -0.657 1.668 -16.366 1.00 93.50 74 LEU A N 1
ATOM 556 C CA . LEU A 1 74 ? -1.654 0.604 -16.502 1.00 93.50 74 LEU A CA 1
ATOM 557 C C . LEU A 1 74 ? -2.071 0.026 -15.146 1.00 93.50 74 LEU A C 1
ATOM 559 O O . LEU A 1 74 ? -3.234 -0.338 -14.962 1.00 93.50 74 LEU A O 1
ATOM 563 N N . CYS A 1 75 ? -1.152 -0.008 -14.182 1.00 95.19 75 CYS A N 1
ATOM 564 C CA . CYS A 1 75 ? -1.372 -0.626 -12.878 1.00 95.19 75 CYS A CA 1
ATOM 565 C C . CYS A 1 75 ? -2.393 0.124 -12.007 1.00 95.19 75 CYS A C 1
ATOM 567 O O . CYS A 1 75 ? -3.212 -0.499 -11.330 1.00 95.19 75 CYS A O 1
ATOM 569 N N . ASN A 1 76 ? -2.407 1.464 -12.052 1.00 95.62 76 ASN A N 1
ATOM 570 C CA . ASN A 1 76 ? -3.275 2.299 -11.206 1.00 95.62 76 ASN A CA 1
ATOM 571 C C . ASN A 1 76 ? -3.132 2.005 -9.696 1.00 95.62 76 ASN A C 1
ATOM 573 O O . ASN A 1 76 ? -4.120 2.020 -8.957 1.00 95.62 76 ASN A O 1
ATOM 577 N N . CYS A 1 77 ? -1.911 1.724 -9.239 1.00 98.00 77 CYS A N 1
ATOM 578 C CA . CYS A 1 77 ? -1.610 1.514 -7.829 1.00 98.00 77 CYS A CA 1
ATOM 579 C C . CYS A 1 77 ? -1.861 2.7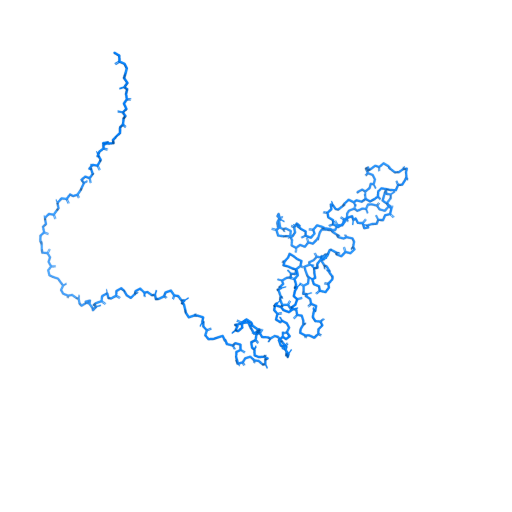93 -7.018 1.00 98.00 77 CYS A C 1
ATOM 581 O O . CYS A 1 77 ? -1.464 3.892 -7.411 1.00 98.00 77 CYS A O 1
ATOM 583 N N . ASN A 1 78 ? -2.519 2.673 -5.865 1.00 97.75 78 ASN A N 1
ATOM 584 C CA . ASN A 1 78 ? -2.754 3.804 -4.977 1.00 97.75 78 ASN A CA 1
ATOM 585 C C . ASN A 1 78 ? -1.418 4.295 -4.397 1.00 97.75 78 ASN A C 1
ATOM 587 O O . ASN A 1 78 ? -0.741 3.539 -3.704 1.00 97.75 78 ASN A O 1
ATOM 591 N N . LYS A 1 79 ? -1.055 5.561 -4.631 1.00 96.50 79 LYS A N 1
ATOM 592 C CA . LYS A 1 79 ? 0.238 6.126 -4.199 1.00 96.50 79 LYS A CA 1
ATOM 593 C C . LYS A 1 79 ? 0.460 6.087 -2.681 1.00 96.50 79 LYS A C 1
ATOM 595 O O . LYS A 1 79 ? 1.596 5.954 -2.241 1.00 96.50 79 LYS A O 1
ATOM 600 N N . LEU A 1 80 ? -0.605 6.210 -1.884 1.00 97.12 80 LEU A N 1
ATOM 601 C CA . LEU A 1 80 ? -0.508 6.135 -0.423 1.00 97.12 80 LEU A CA 1
ATOM 602 C C . LEU A 1 80 ? -0.392 4.689 0.043 1.00 97.12 80 LEU A C 1
ATOM 604 O O . LEU A 1 80 ? 0.388 4.393 0.937 1.00 97.12 80 LEU A O 1
ATOM 608 N N . GLY A 1 81 ? -1.180 3.795 -0.548 1.00 97.62 81 GLY A N 1
ATOM 609 C CA . GLY A 1 81 ? -1.296 2.412 -0.108 1.00 97.62 81 GLY A CA 1
ATOM 610 C C . GLY A 1 81 ? -0.254 1.454 -0.678 1.00 97.62 81 GLY A C 1
ATOM 611 O O . GLY A 1 81 ? -0.034 0.389 -0.104 1.00 97.62 81 GLY A O 1
ATOM 612 N N . SER A 1 82 ? 0.389 1.811 -1.786 1.00 97.94 82 SER A N 1
ATOM 613 C CA . SER A 1 82 ? 1.349 0.959 -2.494 1.00 97.94 82 SER A CA 1
ATOM 614 C C . SER A 1 82 ? 2.785 1.331 -2.137 1.00 97.94 82 SER A C 1
ATOM 616 O O . SER A 1 82 ? 3.085 2.465 -1.751 1.00 97.94 82 SER A O 1
ATOM 618 N N . VAL A 1 83 ? 3.686 0.360 -2.252 1.00 96.81 83 VAL A N 1
ATOM 619 C CA . VAL A 1 83 ? 5.131 0.580 -2.108 1.00 96.81 83 VAL A CA 1
ATOM 620 C C . VAL A 1 83 ? 5.709 1.205 -3.380 1.00 96.81 83 VAL A C 1
ATOM 622 O O . VAL A 1 83 ? 6.617 2.026 -3.302 1.00 96.81 83 VAL A O 1
ATOM 625 N N . GLU A 1 84 ? 5.150 0.851 -4.534 1.00 95.44 84 GLU A N 1
ATOM 626 C CA . GLU A 1 84 ? 5.566 1.292 -5.864 1.00 95.44 84 GLU A CA 1
ATOM 627 C C . GLU A 1 84 ? 4.348 1.499 -6.775 1.00 95.44 84 GLU A C 1
ATOM 629 O O . GLU A 1 84 ? 3.239 1.071 -6.452 1.00 95.44 84 GLU A O 1
ATOM 634 N N . GLU A 1 85 ? 4.547 2.190 -7.898 1.00 94.38 85 GLU A N 1
ATOM 635 C CA . GLU A 1 85 ? 3.479 2.446 -8.878 1.00 94.38 85 GLU A CA 1
ATOM 636 C C . GLU A 1 85 ? 3.375 1.344 -9.940 1.00 94.38 85 GLU A C 1
ATOM 638 O O . GLU A 1 85 ? 2.393 1.287 -10.678 1.00 94.38 85 GLU A O 1
ATOM 643 N N . THR A 1 86 ? 4.375 0.462 -10.002 1.00 95.50 86 THR A N 1
ATOM 644 C CA . THR A 1 86 ? 4.374 -0.753 -10.817 1.00 95.50 86 THR A CA 1
ATOM 645 C C . THR A 1 86 ? 3.580 -1.867 -10.134 1.00 95.50 86 THR A C 1
ATOM 647 O O . THR A 1 86 ? 3.369 -1.867 -8.922 1.00 95.50 86 THR A O 1
ATOM 650 N N . CYS A 1 87 ? 3.159 -2.849 -10.917 1.00 96.62 87 CYS A N 1
ATOM 651 C CA . CYS A 1 87 ? 2.410 -4.013 -10.461 1.00 96.62 87 CYS A CA 1
ATOM 652 C C . CYS A 1 87 ? 3.005 -5.284 -11.057 1.00 96.62 87 CYS A C 1
ATOM 654 O O . CYS A 1 87 ? 3.798 -5.229 -12.002 1.00 96.62 87 CYS A O 1
ATOM 656 N N . ASP A 1 88 ? 2.606 -6.431 -10.518 1.00 96.81 88 ASP A N 1
ATOM 657 C CA . ASP A 1 88 ? 2.964 -7.717 -11.098 1.00 96.81 88 ASP A CA 1
ATOM 658 C C . ASP A 1 88 ? 2.465 -7.793 -12.559 1.00 96.81 88 ASP A C 1
ATOM 660 O O . ASP A 1 88 ? 1.282 -7.548 -12.825 1.00 96.81 88 ASP A O 1
ATOM 664 N N . PRO A 1 89 ? 3.335 -8.111 -13.535 1.00 95.06 89 PRO A N 1
ATOM 665 C CA . PRO A 1 89 ? 2.956 -8.108 -14.945 1.00 95.06 89 PRO A CA 1
ATOM 666 C C . PRO A 1 89 ? 1.958 -9.215 -15.320 1.00 95.06 89 PRO A C 1
ATOM 668 O O . PRO A 1 89 ? 1.336 -9.122 -16.378 1.00 95.06 89 PRO A O 1
ATOM 671 N N . SER A 1 90 ? 1.806 -10.248 -14.486 1.00 93.81 90 SER A N 1
ATOM 672 C CA . SER A 1 90 ? 0.908 -11.384 -14.710 1.00 93.81 90 SER A CA 1
ATOM 673 C C . SER A 1 90 ? -0.440 -11.190 -14.017 1.00 93.81 90 SER A C 1
ATOM 675 O O . SER A 1 90 ? -1.475 -11.439 -14.632 1.00 93.81 90 SER A O 1
ATOM 677 N N . THR A 1 91 ? -0.448 -10.748 -12.754 1.00 94.62 91 THR A N 1
ATOM 678 C CA . THR A 1 91 ? -1.683 -10.604 -11.958 1.00 94.62 91 THR A CA 1
ATOM 679 C C . THR A 1 91 ? -2.272 -9.195 -11.986 1.00 94.62 91 THR A C 1
ATOM 681 O O . THR A 1 91 ? -3.446 -9.026 -11.666 1.00 94.62 91 THR A O 1
ATOM 684 N N . GLN A 1 92 ? -1.489 -8.189 -12.395 1.00 93.50 92 GLN A N 1
ATOM 685 C CA . GLN A 1 92 ? -1.811 -6.761 -12.268 1.00 93.50 92 GLN A CA 1
ATOM 686 C C . GLN A 1 92 ? -2.043 -6.305 -10.820 1.00 93.50 92 GLN A C 1
ATOM 688 O O . GLN A 1 92 ? -2.689 -5.283 -10.582 1.00 93.50 92 GLN A O 1
ATOM 693 N N . GLU A 1 93 ? -1.511 -7.040 -9.843 1.00 96.31 93 GLU A N 1
ATOM 694 C CA . GLU A 1 93 ? -1.617 -6.674 -8.435 1.00 96.31 93 GLU A CA 1
ATOM 695 C C . GLU A 1 93 ? -0.443 -5.797 -8.003 1.00 96.31 93 GLU A C 1
ATOM 697 O O . GLU A 1 93 ? 0.726 -6.058 -8.299 1.00 96.31 93 GLU A O 1
ATOM 702 N N . CYS A 1 94 ? -0.774 -4.728 -7.292 1.00 97.94 94 CYS A N 1
ATOM 703 C CA . CYS A 1 94 ? 0.176 -3.797 -6.714 1.00 97.94 94 CYS A CA 1
ATOM 704 C C . CYS A 1 94 ? 0.747 -4.341 -5.404 1.00 97.94 94 CYS A C 1
ATOM 706 O O . CYS A 1 94 ? 0.064 -5.007 -4.622 1.00 97.94 94 CYS A O 1
ATOM 708 N N . ARG A 1 95 ? 1.997 -3.983 -5.108 1.00 97.69 95 ARG A N 1
ATOM 709 C CA . ARG A 1 95 ? 2.623 -4.329 -3.833 1.00 97.69 95 ARG A CA 1
ATOM 710 C C . ARG A 1 95 ? 2.177 -3.357 -2.742 1.00 97.69 95 ARG A C 1
ATOM 712 O O . ARG A 1 95 ? 2.619 -2.208 -2.709 1.00 97.69 95 ARG A O 1
ATOM 719 N N . CYS A 1 96 ? 1.300 -3.814 -1.853 1.00 98.44 96 CYS A N 1
ATOM 720 C CA . CYS A 1 96 ? 0.712 -2.975 -0.808 1.00 98.44 96 CYS A CA 1
ATOM 721 C C . CYS A 1 96 ? 1.609 -2.815 0.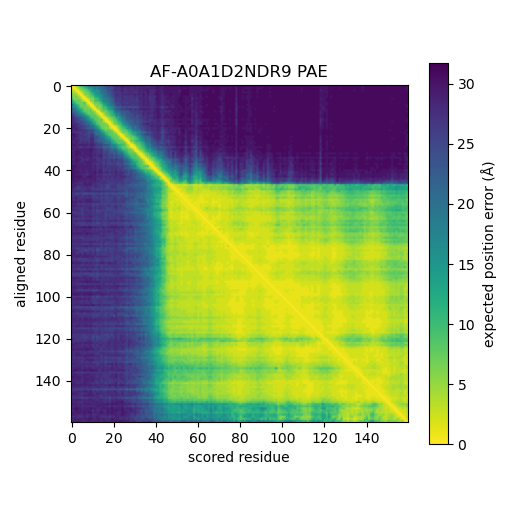421 1.00 98.44 96 CYS A C 1
ATOM 723 O O . CYS A 1 96 ? 2.391 -3.696 0.778 1.00 98.44 96 CYS A O 1
ATOM 725 N N . ARG A 1 97 ? 1.466 -1.669 1.087 1.00 98.19 97 ARG A N 1
ATOM 726 C CA . ARG A 1 97 ? 2.051 -1.385 2.400 1.00 98.19 97 ARG A CA 1
ATOM 727 C C . ARG A 1 97 ? 1.348 -2.178 3.503 1.00 98.19 97 ARG A C 1
ATOM 729 O O . ARG A 1 97 ? 0.254 -2.709 3.320 1.00 98.19 97 ARG A O 1
ATOM 736 N N . THR A 1 98 ? 1.960 -2.221 4.684 1.00 97.75 98 THR A N 1
ATOM 737 C CA . THR A 1 98 ? 1.434 -2.946 5.849 1.00 97.75 98 THR A CA 1
ATOM 738 C C . THR A 1 98 ? 0.002 -2.519 6.194 1.00 97.75 98 THR A C 1
ATOM 740 O O . THR A 1 98 ? -0.294 -1.331 6.313 1.00 97.75 98 THR A O 1
ATOM 743 N N . GLY A 1 99 ? -0.901 -3.490 6.361 1.00 97.75 99 GLY A N 1
ATOM 744 C CA . GLY A 1 99 ? -2.307 -3.232 6.699 1.00 97.75 99 GLY A CA 1
ATOM 745 C C . GLY A 1 99 ? -3.160 -2.675 5.549 1.00 97.75 99 GLY A C 1
ATOM 746 O O . GLY A 1 99 ? -4.341 -2.402 5.755 1.00 97.75 99 GLY A O 1
ATOM 747 N N . VAL A 1 100 ? -2.594 -2.507 4.351 1.00 98.50 100 VAL A N 1
ATOM 748 C CA . VAL A 1 100 ? -3.295 -2.078 3.132 1.00 98.50 100 VAL A CA 1
ATOM 749 C C . VAL A 1 100 ? -3.590 -3.300 2.262 1.00 98.50 100 VAL A C 1
ATOM 751 O O . VAL A 1 100 ? -2.821 -4.258 2.249 1.00 98.50 100 VAL A O 1
ATOM 754 N N . GLY A 1 101 ? -4.701 -3.285 1.530 1.00 97.12 101 GLY A N 1
ATOM 755 C CA . GLY A 1 101 ? -5.080 -4.379 0.647 1.00 97.12 101 GLY A CA 1
ATOM 756 C C . GLY A 1 101 ? -5.883 -3.951 -0.573 1.00 97.12 101 GLY A C 1
ATOM 757 O O . GLY A 1 101 ? -6.084 -2.767 -0.847 1.00 97.12 101 GLY A O 1
ATOM 758 N N . GLY A 1 102 ? -6.356 -4.964 -1.299 1.00 96.56 102 GLY A N 1
ATOM 759 C CA . GLY A 1 102 ? -6.954 -4.819 -2.624 1.00 96.56 102 GLY A CA 1
ATOM 760 C C . GLY A 1 102 ? -5.897 -4.845 -3.736 1.00 96.56 102 GLY A C 1
ATOM 761 O O . GLY A 1 102 ? -4.737 -4.530 -3.482 1.00 96.56 102 GLY A O 1
ATOM 762 N N . PRO A 1 103 ? -6.287 -5.166 -4.982 1.00 96.31 103 PRO A N 1
ATOM 763 C CA . PRO A 1 103 ? -5.349 -5.304 -6.103 1.00 96.31 103 PRO A CA 1
ATOM 764 C C . PRO A 1 103 ? -4.614 -3.998 -6.434 1.00 96.31 103 PRO A C 1
ATOM 766 O O . PRO A 1 103 ? -3.540 -4.024 -7.018 1.00 96.31 103 PRO A O 1
ATOM 769 N N . LYS A 1 104 ? -5.183 -2.853 -6.036 1.00 97.50 104 LYS A N 1
ATOM 770 C CA . LYS A 1 104 ? -4.632 -1.507 -6.246 1.00 97.50 104 LYS A CA 1
ATOM 771 C C . LYS A 1 104 ? -4.196 -0.818 -4.952 1.00 97.50 104 LYS A C 1
ATOM 773 O O . LYS A 1 104 ? -3.921 0.377 -4.971 1.00 97.50 104 LYS A O 1
ATOM 778 N N . CYS A 1 105 ? -4.172 -1.539 -3.829 1.00 98.31 105 CYS A N 1
ATOM 779 C CA . CYS A 1 105 ? -3.836 -0.999 -2.507 1.00 98.31 105 CYS A CA 1
ATOM 780 C C . CYS A 1 105 ? -4.693 0.213 -2.099 1.00 98.31 105 CYS A C 1
ATOM 782 O O . CYS A 1 105 ? -4.208 1.192 -1.535 1.00 98.31 105 CYS A O 1
ATOM 784 N N . ASP A 1 106 ? -5.980 0.169 -2.432 1.00 97.38 106 ASP A N 1
ATOM 785 C CA . ASP A 1 106 ? -6.917 1.290 -2.347 1.00 97.38 106 ASP A CA 1
ATOM 786 C C . ASP A 1 106 ? -7.763 1.302 -1.067 1.00 97.38 106 ASP A C 1
ATOM 788 O O . ASP A 1 106 ? -8.589 2.194 -0.875 1.00 97.38 106 ASP A O 1
ATOM 792 N N . ARG A 1 107 ? -7.560 0.326 -0.178 1.00 97.38 107 ARG A N 1
ATOM 793 C CA . ARG A 1 107 ? -8.312 0.176 1.073 1.00 97.38 107 ARG A CA 1
ATOM 794 C C . ARG A 1 107 ? -7.445 -0.421 2.173 1.00 97.38 107 ARG A C 1
ATOM 796 O O . ARG A 1 107 ? -6.474 -1.119 1.890 1.00 97.38 107 ARG A O 1
ATOM 803 N N . CYS A 1 108 ? -7.822 -0.209 3.429 1.00 98.44 108 CYS A N 1
ATOM 804 C CA . CYS A 1 108 ? -7.208 -0.960 4.520 1.00 98.44 108 CYS A CA 1
ATOM 805 C C . CYS A 1 108 ? -7.763 -2.392 4.555 1.00 98.44 108 CYS A C 1
ATOM 807 O O . CYS A 1 108 ? -8.909 -2.642 4.169 1.00 98.44 108 CYS A O 1
ATOM 809 N N . LEU A 1 109 ? -6.945 -3.338 5.013 1.00 97.75 109 LEU A N 1
ATOM 810 C CA . LEU A 1 109 ? -7.395 -4.697 5.306 1.00 97.75 109 LEU A CA 1
ATOM 811 C C . LEU A 1 109 ? -8.444 -4.689 6.438 1.00 97.75 109 LEU A C 1
ATOM 813 O O . LEU A 1 109 ? -8.487 -3.741 7.226 1.00 97.75 109 LEU A O 1
ATOM 817 N N . PRO A 1 110 ? -9.286 -5.734 6.556 1.00 95.75 110 PRO A N 1
ATOM 818 C CA . PRO A 1 110 ? -10.127 -5.924 7.739 1.00 95.75 110 PRO A CA 1
ATOM 819 C C . PRO A 1 110 ? -9.295 -5.842 9.025 1.00 95.75 110 PRO A C 1
ATOM 821 O O . PRO A 1 110 ? -8.164 -6.325 9.061 1.00 95.75 110 PRO A O 1
ATOM 824 N N . GLY A 1 111 ? -9.825 -5.190 10.058 1.00 96.19 111 GLY A N 1
ATOM 825 C CA . GLY A 1 111 ? -9.077 -4.885 11.278 1.00 96.19 111 GLY A CA 1
ATOM 826 C C . GLY A 1 111 ? -8.054 -3.745 11.161 1.00 96.19 111 GLY A C 1
ATOM 827 O O . GLY A 1 111 ? -7.310 -3.530 12.115 1.00 96.19 111 GLY A O 1
ATOM 828 N N . TYR A 1 112 ? -8.008 -2.997 10.051 1.00 97.81 112 TYR A N 1
ATOM 829 C CA . TYR A 1 112 ? -7.122 -1.841 9.868 1.00 97.81 112 TYR A CA 1
ATOM 830 C C . TYR A 1 112 ? -7.866 -0.583 9.391 1.00 97.81 112 TYR A C 1
ATOM 832 O O . TYR A 1 112 ? -8.933 -0.650 8.782 1.00 97.81 112 TYR A O 1
ATOM 840 N N . TRP A 1 113 ? -7.275 0.590 9.634 1.00 98.06 113 TRP A N 1
ATOM 841 C CA . TRP A 1 113 ? -7.845 1.890 9.274 1.00 98.06 113 TRP A CA 1
ATOM 842 C C . TRP A 1 113 ? -6.782 2.966 9.002 1.00 98.06 113 TRP A C 1
ATOM 844 O O . TRP A 1 113 ? -5.617 2.857 9.392 1.00 98.06 113 TRP A O 1
ATOM 854 N N . GLY A 1 114 ? -7.203 4.059 8.365 1.00 97.56 114 GLY A N 1
ATOM 855 C CA . GLY A 1 114 ? -6.405 5.271 8.210 1.00 97.56 114 GLY A CA 1
ATOM 856 C C . GLY A 1 114 ? -5.480 5.294 6.993 1.00 97.56 114 GLY A C 1
ATOM 857 O O . GLY A 1 114 ? -4.376 5.815 7.112 1.00 97.56 114 GLY A O 1
ATOM 858 N N . LEU A 1 115 ? -5.922 4.798 5.827 1.00 98.06 115 LEU A N 1
ATOM 859 C CA . LEU A 1 115 ? -5.165 4.877 4.561 1.00 98.06 115 LEU A CA 1
ATOM 860 C C . LEU A 1 115 ? -4.687 6.310 4.251 1.00 98.06 115 LEU A C 1
ATOM 862 O O . LEU A 1 115 ? -3.547 6.522 3.856 1.00 98.06 115 LEU A O 1
ATOM 866 N N . HIS A 1 116 ? -5.542 7.307 4.500 1.00 97.06 116 HIS A N 1
ATOM 867 C CA . HIS A 1 116 ? -5.245 8.729 4.283 1.00 97.06 116 HIS A CA 1
ATOM 868 C C . HIS A 1 116 ? -4.157 9.296 5.211 1.00 97.06 116 HIS A C 1
ATOM 870 O O . HIS A 1 116 ? -3.720 10.423 5.008 1.00 97.06 116 HIS A O 1
ATOM 876 N N . ARG A 1 117 ? -3.743 8.545 6.239 1.00 96.69 117 ARG A N 1
ATOM 877 C CA . ARG A 1 117 ? -2.688 8.948 7.179 1.00 96.69 117 ARG A CA 1
ATOM 878 C C . ARG A 1 117 ? -1.329 8.3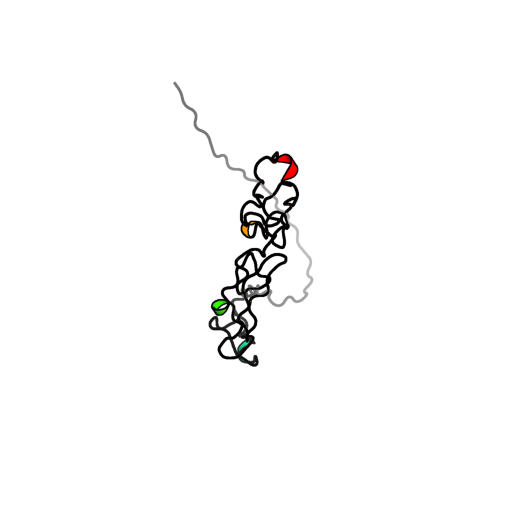60 6.830 1.00 96.69 117 ARG A C 1
ATOM 880 O O . ARG A 1 117 ? -0.352 8.692 7.492 1.00 96.69 117 ARG A O 1
ATOM 887 N N . ILE A 1 118 ? -1.245 7.486 5.827 1.00 97.00 118 ILE A N 1
ATOM 888 C CA . ILE A 1 118 ? 0.041 6.952 5.374 1.00 97.00 118 ILE A CA 1
ATOM 889 C C . ILE A 1 118 ? 0.885 8.103 4.820 1.00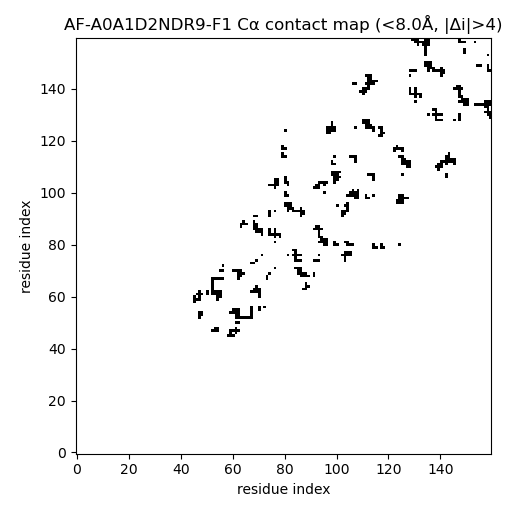 97.00 118 ILE A C 1
ATOM 891 O O . ILE A 1 118 ? 0.392 8.943 4.071 1.00 97.00 118 ILE A O 1
ATOM 895 N N . GLY A 1 119 ? 2.154 8.160 5.221 1.00 94.31 119 GLY A N 1
ATOM 896 C CA . GLY A 1 119 ? 3.067 9.259 4.908 1.00 94.31 119 GLY A CA 1
ATOM 897 C C . GLY A 1 119 ? 2.918 10.480 5.822 1.00 94.31 119 GLY A C 1
ATOM 898 O O . GLY A 1 119 ? 3.772 11.362 5.791 1.00 94.31 119 GLY A O 1
ATOM 899 N N . MET A 1 120 ? 1.893 10.522 6.678 1.00 93.56 120 MET A N 1
ATOM 900 C CA . MET A 1 120 ? 1.766 11.518 7.743 1.00 93.56 120 MET A CA 1
ATOM 901 C C . MET A 1 120 ? 2.331 10.946 9.041 1.00 93.56 120 MET A C 1
ATOM 903 O O . MET A 1 120 ? 2.178 9.758 9.312 1.00 93.56 120 MET A O 1
ATOM 907 N N . GLU A 1 121 ? 2.994 11.777 9.849 1.00 92.31 121 GLU A N 1
ATOM 908 C CA . GLU A 1 121 ? 3.473 11.395 11.193 1.00 92.31 121 GLU A CA 1
ATOM 909 C C . GLU A 1 121 ? 4.318 10.099 11.219 1.00 92.31 121 GLU A C 1
ATOM 911 O O . GLU A 1 121 ? 4.280 9.328 12.179 1.00 92.31 121 GLU A O 1
ATOM 916 N N . GLY A 1 122 ? 5.056 9.820 10.137 1.00 91.12 122 GLY A N 1
ATOM 917 C CA . GLY A 1 122 ? 5.892 8.621 10.012 1.00 91.12 122 GLY A CA 1
ATOM 918 C C . GLY A 1 122 ? 5.118 7.303 9.879 1.00 91.12 122 GLY A C 1
ATOM 919 O O . GLY A 1 122 ? 5.681 6.237 10.113 1.00 91.12 122 GLY A O 1
ATOM 920 N N . LYS A 1 123 ? 3.826 7.333 9.534 1.00 94.38 123 LYS A N 1
ATOM 921 C CA . LYS A 1 123 ? 3.026 6.116 9.343 1.00 94.38 123 LYS A CA 1
ATOM 922 C C . LYS A 1 123 ? 3.316 5.484 7.984 1.00 94.38 123 LYS A C 1
ATOM 924 O O . LYS A 1 123 ? 3.074 6.090 6.945 1.00 94.38 123 LYS A O 1
ATOM 929 N N . GLU A 1 124 ? 3.777 4.237 7.993 1.00 94.75 124 GLU A N 1
ATOM 930 C CA . GLU A 1 124 ? 4.143 3.501 6.773 1.00 94.75 124 GLU A CA 1
ATOM 931 C C . GLU A 1 124 ? 3.017 2.628 6.201 1.00 94.75 124 GLU A C 1
ATOM 933 O O . GLU A 1 124 ? 3.186 2.056 5.128 1.00 94.75 124 GLU A O 1
ATOM 938 N N . GLY A 1 125 ? 1.877 2.527 6.888 1.00 96.81 125 GLY A N 1
ATOM 939 C CA . GLY A 1 125 ? 0.757 1.657 6.527 1.00 96.81 125 GLY A CA 1
ATOM 940 C C . GLY A 1 125 ? -0.515 1.979 7.317 1.00 96.81 125 GLY A C 1
ATOM 941 O O . GLY A 1 125 ? -0.529 2.912 8.128 1.00 96.81 125 GLY A O 1
ATOM 942 N N . CYS A 1 126 ? -1.587 1.215 7.091 1.00 98.19 126 CYS A N 1
ATOM 943 C CA . CYS A 1 126 ? -2.798 1.356 7.899 1.00 98.19 126 CYS A CA 1
ATOM 944 C C . CYS A 1 126 ? -2.529 0.923 9.348 1.00 98.19 126 CYS A C 1
ATOM 946 O O . CYS A 1 126 ? -1.718 0.038 9.622 1.00 98.19 126 CYS A O 1
ATOM 948 N N . MET A 1 127 ? -3.239 1.535 10.292 1.00 96.75 127 MET A N 1
ATOM 949 C CA . MET A 1 127 ? -3.149 1.204 11.713 1.00 96.75 127 MET A CA 1
ATOM 950 C C . MET A 1 127 ? -4.151 0.118 12.078 1.00 96.75 127 MET A C 1
ATOM 952 O O . MET A 1 127 ? -5.269 0.129 11.573 1.00 96.75 127 MET A O 1
ATOM 956 N N . GLY A 1 128 ? -3.761 -0.796 12.967 1.00 96.75 128 GLY A N 1
ATOM 957 C CA . GLY A 1 128 ? -4.672 -1.807 13.496 1.00 96.75 128 GLY A CA 1
ATOM 958 C C . GLY A 1 128 ? -5.811 -1.181 14.305 1.00 96.75 128 GLY A C 1
ATOM 959 O O . GLY A 1 128 ? -5.641 -0.145 14.958 1.00 96.75 128 GLY A O 1
ATOM 960 N N . CYS A 1 129 ? -6.981 -1.805 14.255 1.00 96.75 129 CYS A N 1
ATOM 961 C CA . CYS A 1 129 ? -8.100 -1.493 15.129 1.00 96.75 129 CYS A CA 1
ATOM 962 C C . CYS A 1 129 ? -7.774 -1.930 16.565 1.00 96.75 129 CYS A C 1
ATOM 964 O O . CYS A 1 129 ? -7.177 -2.979 16.791 1.00 96.75 129 CYS A O 1
ATOM 966 N N . GLY A 1 130 ? -8.196 -1.128 17.540 1.00 94.81 130 GLY A N 1
ATOM 967 C CA . GLY A 1 130 ? -8.084 -1.442 18.968 1.00 94.81 130 GLY A CA 1
ATOM 968 C C . GLY A 1 130 ? -9.406 -1.898 19.580 1.00 94.81 130 GLY A C 1
ATOM 969 O O . GLY A 1 130 ? -9.624 -1.686 20.761 1.00 94.81 130 GLY A O 1
ATOM 970 N N . CYS A 1 131 ? -10.343 -2.431 18.793 1.00 95.62 131 CYS A N 1
ATOM 971 C CA . CYS A 1 131 ? -11.692 -2.691 19.290 1.00 95.62 131 CYS A CA 1
ATOM 972 C C . CYS A 1 131 ? -11.727 -3.885 20.243 1.00 95.62 131 CYS A C 1
ATOM 974 O O . CYS A 1 131 ? -11.420 -5.015 19.869 1.00 95.62 131 CYS A O 1
ATOM 976 N N . SER A 1 132 ? -12.184 -3.655 21.472 1.00 94.00 132 SER A N 1
ATOM 977 C CA . SER A 1 132 ? -12.327 -4.720 22.463 1.00 94.00 132 SER A CA 1
ATOM 978 C C . SER A 1 132 ? -13.569 -5.569 22.193 1.00 94.00 132 SER A C 1
ATOM 980 O O . SER A 1 132 ? -14.693 -5.062 22.202 1.00 94.00 132 SER A O 1
ATOM 982 N N . LYS A 1 133 ? -13.404 -6.892 22.062 1.00 92.56 133 LYS A N 1
ATOM 983 C CA . LYS A 1 133 ? -14.513 -7.861 21.916 1.00 92.56 133 LYS A CA 1
ATOM 984 C C . LYS A 1 133 ? -15.557 -7.818 23.043 1.00 92.56 133 LYS A C 1
ATOM 986 O O . LYS A 1 133 ? -16.672 -8.328 22.898 1.00 92.56 133 LYS A O 1
ATOM 991 N N . PHE A 1 134 ? -15.193 -7.253 24.199 1.00 91.25 134 PHE A N 1
ATOM 992 C CA . PHE A 1 134 ? -16.063 -7.173 25.372 1.00 91.25 134 PHE A CA 1
ATOM 993 C C . PHE A 1 134 ? -17.052 -6.008 25.311 1.00 91.25 134 PHE A C 1
ATOM 995 O O . PHE A 1 134 ? -18.142 -6.119 25.887 1.00 91.25 134 PHE A O 1
ATOM 1002 N N . GLY A 1 135 ? -16.678 -4.905 24.659 1.00 91.81 135 GLY A N 1
ATOM 1003 C CA . GLY A 1 135 ? -17.514 -3.712 24.525 1.00 91.81 135 GLY A CA 1
ATOM 1004 C C . GLY A 1 135 ? -17.910 -3.370 23.095 1.00 91.81 135 GLY A C 1
ATOM 1005 O O . GLY A 1 135 ? -18.847 -2.597 22.930 1.00 91.81 135 GLY A O 1
ATOM 1006 N N . SER A 1 136 ? -17.274 -3.965 22.087 1.00 94.69 136 SER A N 1
ATOM 1007 C CA . SER A 1 136 ? -17.590 -3.756 20.674 1.00 94.69 136 SER A CA 1
ATOM 1008 C C . SER A 1 136 ? -18.452 -4.881 20.097 1.00 94.69 136 SER A C 1
ATOM 1010 O O . SER A 1 136 ? -18.437 -6.020 20.570 1.00 94.69 136 SER A O 1
ATOM 1012 N N . VAL A 1 137 ? -19.215 -4.565 19.048 1.00 94.19 137 VAL A N 1
ATOM 1013 C CA . VAL A 1 137 ? -19.988 -5.545 18.266 1.00 94.19 137 VAL A CA 1
ATOM 1014 C C . VAL A 1 137 ? -19.060 -6.422 17.419 1.00 94.19 137 VAL A C 1
ATOM 1016 O O . VAL A 1 137 ? -19.353 -7.598 17.210 1.00 94.19 137 VAL A O 1
ATOM 1019 N N . ARG A 1 138 ? -17.941 -5.856 16.949 1.00 93.25 138 ARG A N 1
ATOM 1020 C CA . ARG A 1 138 ? -16.923 -6.492 16.099 1.00 93.25 138 ARG A CA 1
ATOM 1021 C C . ARG A 1 138 ? -15.523 -6.023 16.506 1.00 93.25 138 ARG A C 1
ATOM 1023 O O . ARG A 1 138 ? -15.394 -5.009 17.186 1.00 93.25 138 ARG A O 1
ATOM 1030 N N . GLU A 1 139 ? -14.501 -6.757 16.071 1.00 92.38 139 GLU A N 1
ATOM 1031 C CA . GLU A 1 139 ? -13.085 -6.377 16.236 1.00 92.38 139 GLU A CA 1
ATOM 1032 C C . GLU A 1 139 ? -12.593 -5.453 15.100 1.00 92.38 139 GLU A C 1
ATOM 1034 O O . GLU A 1 139 ? -11.601 -4.745 15.257 1.00 92.38 139 GLU A O 1
ATOM 1039 N N . ASP A 1 140 ? -13.334 -5.397 13.987 1.00 94.75 140 ASP A N 1
ATOM 1040 C CA . ASP A 1 140 ? -13.147 -4.406 12.924 1.00 94.75 140 ASP A CA 1
ATOM 1041 C C . ASP A 1 140 ? -13.631 -3.012 13.354 1.00 94.75 140 ASP A C 1
ATOM 1043 O O . ASP A 1 140 ? -14.590 -2.867 14.118 1.00 94.75 140 ASP A O 1
ATOM 1047 N N . CYS A 1 141 ? -13.025 -1.983 12.768 1.00 95.94 141 CYS A N 1
ATOM 1048 C CA . CYS A 1 141 ? -13.363 -0.582 12.974 1.00 95.94 141 CYS A CA 1
ATOM 1049 C C . CYS A 1 141 ? -13.636 0.145 11.650 1.00 95.94 141 CYS A C 1
ATOM 1051 O O . CYS A 1 141 ? -13.346 -0.359 10.564 1.00 95.94 141 CYS A O 1
ATOM 1053 N N . GLU A 1 142 ? -14.215 1.342 11.729 1.00 96.25 142 GLU A N 1
ATOM 1054 C CA . GLU A 1 142 ? -14.441 2.185 10.554 1.00 96.25 142 GLU A CA 1
ATOM 1055 C C . GLU A 1 142 ? -13.107 2.579 9.889 1.00 96.25 142 GLU A C 1
ATOM 1057 O O . GLU A 1 142 ? -12.231 3.154 10.533 1.00 96.25 142 GLU A O 1
ATOM 1062 N N . GLN A 1 143 ? -12.962 2.332 8.582 1.00 95.38 143 GLN A N 1
ATOM 1063 C CA . GLN A 1 143 ? -11.676 2.470 7.879 1.00 95.38 143 GLN A CA 1
ATOM 1064 C C . GLN A 1 143 ? -11.097 3.894 7.851 1.00 95.38 143 GLN A C 1
ATOM 1066 O O . GLN A 1 143 ? -9.897 4.050 7.627 1.00 95.38 143 GLN A O 1
ATOM 1071 N N . MET A 1 144 ? -11.909 4.936 8.059 1.00 94.94 144 MET A N 1
ATOM 1072 C CA . MET A 1 144 ? -11.426 6.320 8.070 1.00 94.94 144 MET A CA 1
ATOM 1073 C C . MET A 1 144 ? -11.062 6.786 9.480 1.00 94.94 144 MET A C 1
ATOM 1075 O O . MET A 1 144 ? -9.939 7.232 9.689 1.00 94.94 144 MET A O 1
ATOM 1079 N N . SER A 1 145 ? -11.967 6.669 10.454 1.00 95.94 145 SER A N 1
ATOM 1080 C CA . SER A 1 145 ? -11.731 7.192 11.809 1.00 95.94 145 SER A CA 1
ATOM 1081 C C . SER A 1 145 ? -11.166 6.182 12.808 1.00 95.94 145 SER A C 1
ATOM 1083 O O . SER A 1 145 ? -10.762 6.580 13.899 1.00 95.94 145 SER A O 1
ATOM 1085 N N . GLY A 1 146 ? -11.174 4.886 12.484 1.00 95.56 146 GLY A N 1
ATOM 1086 C CA . GLY A 1 146 ? -10.804 3.824 13.419 1.00 95.56 146 GLY A CA 1
ATOM 1087 C C . GLY A 1 146 ? -11.842 3.573 14.506 1.00 95.56 146 GLY A C 1
ATOM 1088 O O . GLY A 1 146 ? -11.564 2.873 15.479 1.00 95.56 146 GLY A O 1
ATOM 1089 N N . ARG A 1 147 ? -13.038 4.156 14.379 1.00 94.94 147 ARG A N 1
ATOM 1090 C CA . ARG A 1 147 ? -14.082 4.067 15.395 1.00 94.94 147 ARG A CA 1
ATOM 1091 C C . ARG A 1 147 ? -14.668 2.659 15.464 1.00 94.94 147 ARG A C 1
ATOM 1093 O O . ARG A 1 147 ? -15.094 2.091 14.458 1.00 94.94 147 ARG A O 1
ATOM 1100 N N . CYS A 1 148 ? -14.721 2.133 16.680 1.00 95.50 148 CYS A N 1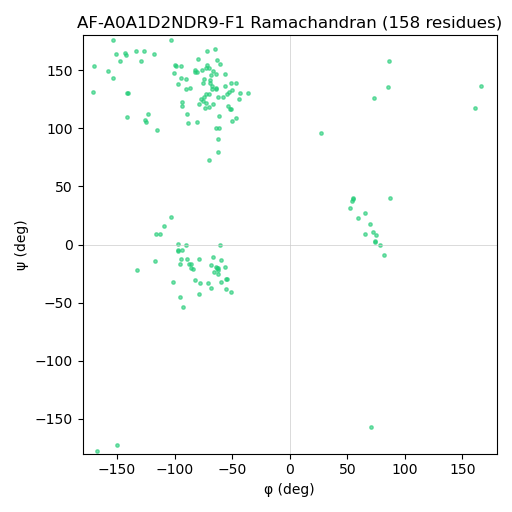
ATOM 1101 C CA . CYS A 1 148 ? -15.365 0.870 17.011 1.00 95.50 148 CYS A CA 1
ATOM 1102 C C . CYS A 1 148 ? -16.877 1.055 17.196 1.00 95.50 148 CYS A C 1
ATOM 1104 O O . CYS A 1 148 ? -17.343 2.100 17.663 1.00 95.50 148 CYS A O 1
ATOM 1106 N N . VAL A 1 149 ? -17.650 0.022 16.863 1.00 93.81 149 VAL A N 1
ATOM 1107 C CA . VAL A 1 149 ? -19.098 0.003 17.105 1.00 93.81 149 VAL A CA 1
ATOM 1108 C C . VAL A 1 149 ? -19.356 -0.582 18.490 1.00 93.81 149 VAL A C 1
ATOM 1110 O O . VAL A 1 149 ? -19.122 -1.771 18.701 1.00 93.81 149 VAL A O 1
ATOM 1113 N N . VAL A 1 150 ? -19.844 0.241 19.421 1.00 93.25 150 VAL A N 1
ATOM 1114 C CA . VAL A 1 150 ? -20.162 -0.167 20.800 1.00 93.25 150 VAL A CA 1
ATOM 1115 C C . VAL A 1 150 ? -21.349 -1.135 20.794 1.00 93.25 150 VAL A C 1
ATOM 1117 O O . VAL A 1 150 ? -22.338 -0.909 20.101 1.00 93.25 150 VAL A O 1
ATOM 1120 N N . ARG A 1 151 ? -21.267 -2.215 21.574 1.00 93.81 151 ARG A N 1
ATOM 1121 C CA . ARG A 1 151 ? -22.382 -3.142 21.801 1.00 93.81 151 ARG A CA 1
ATOM 1122 C C . ARG A 1 151 ? -23.409 -2.506 22.740 1.00 93.81 151 ARG A C 1
ATOM 1124 O O . ARG A 1 151 ? -23.046 -1.860 23.720 1.00 93.81 151 ARG A O 1
ATOM 1131 N N . GLU A 1 152 ? -24.686 -2.760 22.476 1.00 90.12 152 GLU A N 1
ATOM 1132 C CA . GLU A 1 152 ? -25.795 -2.339 23.337 1.00 90.12 152 GLU A CA 1
ATOM 1133 C C . GLU A 1 152 ? -25.521 -2.645 24.822 1.00 90.12 152 GLU A C 1
ATOM 1135 O O . GLU A 1 152 ? -24.994 -3.706 25.174 1.00 90.12 152 GLU A O 1
ATOM 1140 N N . ASN A 1 153 ? -25.878 -1.703 25.699 1.00 88.38 153 ASN A N 1
ATOM 1141 C CA . ASN A 1 153 ? -25.674 -1.758 27.155 1.00 88.38 153 ASN A CA 1
ATOM 1142 C C . ASN A 1 153 ? -24.210 -1.759 27.641 1.00 88.38 153 ASN A C 1
ATOM 1144 O O . ASN A 1 153 ? -23.957 -1.943 28.836 1.00 88.38 153 ASN A O 1
ATOM 1148 N N . LYS A 1 154 ? -23.224 -1.532 26.765 1.00 91.88 154 LYS A N 1
ATOM 1149 C CA . LYS A 1 154 ? -21.824 -1.339 27.170 1.00 91.88 154 LYS A CA 1
ATOM 1150 C C . LYS A 1 154 ? -21.480 0.143 27.253 1.00 91.88 154 LYS A C 1
ATOM 1152 O O . LYS A 1 154 ? -21.850 0.943 26.401 1.00 91.88 154 LYS A O 1
ATOM 1157 N N . LYS A 1 155 ? -20.731 0.513 28.296 1.00 86.25 155 LYS A N 1
ATOM 1158 C CA . LYS A 1 155 ? -20.153 1.858 28.402 1.00 86.25 155 LYS A CA 1
ATOM 1159 C C . LYS A 1 155 ? -19.062 2.036 27.333 1.00 86.25 155 LYS A C 1
ATOM 1161 O O . LYS A 1 155 ? -18.309 1.085 27.112 1.00 86.25 155 LYS A O 1
ATOM 1166 N N . PRO A 1 156 ? -18.889 3.245 26.762 1.00 82.56 156 PRO A N 1
ATOM 1167 C CA . PRO A 1 156 ? -17.867 3.514 25.744 1.00 82.56 156 PRO A CA 1
ATOM 1168 C C . PRO A 1 156 ? -16.437 3.141 26.159 1.00 82.56 156 PRO A C 1
ATOM 1170 O O . PRO A 1 156 ? -15.648 2.736 25.315 1.00 82.56 156 PRO A O 1
ATOM 1173 N N . ILE A 1 157 ? -16.114 3.207 27.456 1.00 82.69 157 ILE A N 1
ATOM 1174 C CA . ILE A 1 157 ? -14.787 2.851 27.990 1.00 82.69 157 ILE A CA 1
ATOM 1175 C C . ILE A 1 157 ? -14.397 1.382 27.758 1.00 82.69 157 ILE A C 1
ATOM 1177 O O . ILE A 1 157 ? -13.220 1.062 27.790 1.00 82.69 157 ILE A O 1
ATOM 1181 N N . PHE A 1 158 ? -15.361 0.487 27.511 1.00 83.12 158 PHE A N 1
ATOM 1182 C CA . PHE A 1 158 ? -15.086 -0.922 27.202 1.00 83.12 158 PHE A CA 1
ATOM 1183 C C . PHE A 1 158 ? -14.907 -1.190 25.702 1.00 83.12 158 PHE A C 1
ATOM 1185 O O . PHE A 1 158 ? -14.758 -2.346 25.313 1.00 83.12 158 PHE A O 1
ATOM 1192 N N . CYS A 1 159 ? -15.014 -0.160 24.858 1.00 85.62 159 CYS A N 1
ATOM 1193 C CA . CYS A 1 159 ? -15.015 -0.297 23.404 1.00 85.62 159 CYS A CA 1
ATOM 1194 C C . CYS A 1 159 ? -13.605 -0.372 22.797 1.00 85.62 159 CYS A C 1
ATOM 1196 O O . CYS A 1 159 ? -13.464 -0.885 21.687 1.00 85.62 159 CYS A O 1
ATOM 1198 N N . ILE A 1 160 ? -12.591 0.110 23.519 1.00 82.50 160 ILE A N 1
ATOM 1199 C CA . ILE A 1 160 ? -11.185 0.211 23.099 1.00 82.50 160 ILE A CA 1
ATOM 1200 C C . ILE A 1 160 ? -10.249 -0.499 24.079 1.00 82.50 160 ILE A C 1
ATOM 1202 O O . ILE A 1 160 ? -10.722 -0.819 25.195 1.00 82.50 160 ILE A O 1
#

Solvent-accessible surface area (backbone atoms only — not comparable to full-atom values): 9526 Å² total; per-residue (Å²): 138,89,84,89,87,84,89,85,84,87,81,88,81,89,86,80,94,82,88,85,82,89,80,93,75,93,74,92,74,85,75,85,72,80,68,73,73,73,74,86,78,63,78,67,80,40,70,14,74,77,38,100,38,22,41,17,101,82,65,55,47,58,17,74,21,71,95,40,13,26,20,45,93,76,35,63,29,27,80,62,24,22,77,46,46,41,20,42,49,86,79,49,36,29,50,46,25,55,45,28,28,64,56,29,8,77,41,46,31,90,39,16,14,28,52,90,43,27,77,43,97,83,29,77,33,24,42,72,39,62,27,24,74,88,11,15,74,41,50,46,33,41,50,73,81,44,51,52,48,66,28,88,98,48,60,74,81,42,20,84

Radius of gyration: 32.48 Å; Cα contacts (8 Å, |Δi|>4): 284; chains: 1; bounding box: 83×85×54 Å

Foldseek 3Di:
DDDDDDDDDDDDDDDDDDDDDDDDDDDDDPDPPVPPPPDCPDPPQQCLCVPPARDAPVNRHHQPDHPSFQPLVPLQADPLFAPDSGAGSPPSAGHGWPQFDDSRSPFGDFQWADSVCRVPPPHPHTHGQPFAPVFAPDSGADRYPSHGHGDPPHDPVRGD

Sequence (160 aa):
MTKKSVFVSKWDYNHGIHSDPTWLFAISEPERTTTLKPIPTTAEPSNCEKSAYGCCPDGFTSALGPKHGGCPSLCNCNKLGSVEETCDPSTQECRCRTGVGGPKCDRCLPGYWGLHRIGMEGKEGCMGCGCSKFGSVREDCEQMSGRCVVRENKKPIFCI

InterPro domains:
  IPR002049 Laminin-type EGF domain [PF00053] (75-126)
  IPR002049 Laminin-type EGF domain [PS01248] (94-129)
  IPR002049 Laminin-type EGF domain [PS50027] (75-133)
  IPR002049 Laminin-type EGF domain [SM00180] (75-126)
  IPR002049 Laminin-type EGF domain [cd00055] (75-121)
  IPR050653 Protease Inhibitors and Growth Factor Antagonists [PTHR10913] (52-151)

Nearest PDB structures (foldseek):
  4plo-assembly1_A-2  TM=7.598E-01  e=5.127E-04  Gallus gallus
  8edk-assembly1_A  TM=7.661E-01  e=6.743E-04  Caenorhabditis elegans
  4ove-assembly1_A-2  TM=6.875E-01  e=8.870E-04  Mus musculus
  4pln-assembly1_B  TM=7.056E-01  e=1.167E-03  Gallus gallus
  4plm-assembly1_A  TM=6.563E-01  e=1.167E-03  Gallus gallus

Organism: Orchesella cincta (NCBI:txid48709)
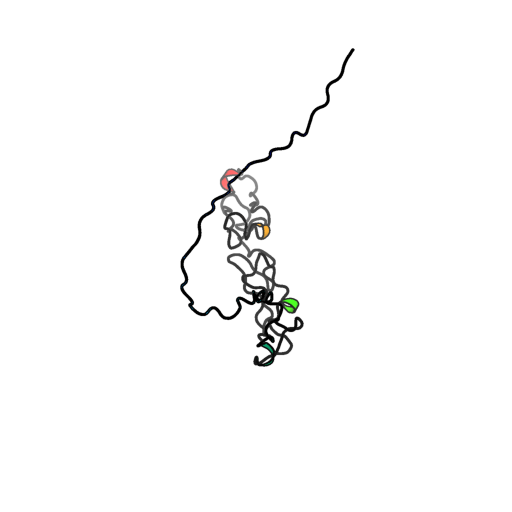
Mean predicted aligned error: 14.7 Å